Protein AF-A0A9D6Q6B5-F1 (afdb_monomer)

Structure (mmCIF, N/CA/C/O backbone):
data_AF-A0A9D6Q6B5-F1
#
_entry.id   AF-A0A9D6Q6B5-F1
#
loop_
_atom_site.group_PDB
_atom_site.id
_atom_site.type_symbol
_atom_site.label_atom_id
_atom_site.label_alt_id
_atom_site.label_comp_id
_atom_site.label_asym_id
_atom_site.label_entity_id
_atom_site.label_seq_id
_atom_site.pdbx_PDB_ins_code
_atom_site.Cartn_x
_atom_site.Cartn_y
_atom_site.Cartn_z
_atom_site.occupancy
_atom_site.B_iso_or_equiv
_atom_site.auth_seq_id
_atom_site.auth_comp_id
_atom_site.auth_asym_id
_atom_site.auth_atom_id
_atom_site.pdbx_PDB_model_num
ATOM 1 N N . MET A 1 1 ? -31.013 28.389 31.272 1.00 61.75 1 MET A N 1
ATOM 2 C CA . MET A 1 1 ? -29.989 27.316 31.364 1.00 61.75 1 MET A CA 1
ATOM 3 C C . MET A 1 1 ? -30.201 26.193 30.346 1.00 61.75 1 MET A C 1
ATOM 5 O O . MET A 1 1 ? -29.233 25.819 29.701 1.00 61.75 1 MET A O 1
ATOM 9 N N . PHE A 1 2 ? -31.438 25.737 30.108 1.00 67.75 2 PHE A N 1
ATOM 10 C CA . PHE A 1 2 ? -31.780 24.667 29.147 1.00 67.75 2 PHE A CA 1
ATOM 11 C C . PHE A 1 2 ? -31.156 24.810 27.743 1.00 67.75 2 PHE A C 1
ATOM 13 O O . PHE A 1 2 ? -30.572 23.872 27.213 1.00 67.75 2 PHE A O 1
ATOM 20 N N . ARG A 1 3 ? -31.189 26.018 27.168 1.00 69.00 3 ARG A N 1
ATOM 21 C CA . ARG A 1 3 ? -30.673 26.293 25.814 1.00 69.00 3 ARG A CA 1
ATOM 22 C C . ARG A 1 3 ? -29.155 26.096 25.671 1.00 69.00 3 ARG A C 1
ATOM 24 O O . ARG A 1 3 ? -28.698 25.743 24.593 1.00 69.00 3 ARG A O 1
ATOM 31 N N . ARG A 1 4 ? -28.378 26.290 26.748 1.00 69.50 4 ARG A N 1
ATOM 32 C CA . ARG A 1 4 ? -26.919 26.051 26.757 1.00 69.50 4 ARG A CA 1
ATOM 33 C C . ARG A 1 4 ? -26.593 24.559 26.868 1.00 69.50 4 ARG A C 1
ATOM 35 O O . ARG A 1 4 ? -25.646 24.105 26.241 1.00 69.50 4 ARG A O 1
ATOM 42 N N . VAL A 1 5 ? -27.409 23.807 27.607 1.00 74.62 5 VAL A N 1
ATOM 43 C CA . VAL A 1 5 ? -27.274 22.348 27.758 1.00 74.62 5 VAL A CA 1
ATOM 44 C C . VAL A 1 5 ? -27.567 21.633 26.438 1.00 74.62 5 VAL A C 1
ATOM 46 O O . VAL A 1 5 ? -26.794 20.774 26.034 1.00 74.62 5 VAL A O 1
ATOM 49 N N . VAL A 1 6 ? -28.615 22.048 25.717 1.00 77.38 6 VAL A N 1
ATOM 50 C CA . VAL A 1 6 ? -28.940 21.499 24.387 1.00 77.38 6 VAL A CA 1
ATOM 51 C C . VAL A 1 6 ? -27.817 21.766 23.381 1.00 77.38 6 VAL A C 1
ATOM 53 O O . VAL A 1 6 ? -27.418 20.853 22.671 1.00 77.38 6 VAL A O 1
ATOM 56 N N . LEU A 1 7 ? -27.254 22.981 23.371 1.00 76.38 7 LEU A N 1
ATOM 57 C CA . LEU A 1 7 ? -26.146 23.350 22.480 1.00 76.38 7 LEU A CA 1
ATOM 58 C C . LEU A 1 7 ? -24.874 22.531 22.756 1.00 76.38 7 LEU A C 1
ATOM 60 O O . LEU A 1 7 ? -24.232 22.052 21.822 1.00 76.38 7 LEU A O 1
ATOM 64 N N . LEU A 1 8 ? -24.540 22.325 24.033 1.00 73.62 8 LEU A N 1
ATOM 65 C CA . LEU A 1 8 ? -23.407 21.492 24.444 1.00 73.62 8 LEU A CA 1
ATOM 66 C C . LEU A 1 8 ? -23.627 20.015 24.092 1.00 73.62 8 LEU A C 1
ATOM 68 O O . LEU A 1 8 ? -22.700 19.366 23.612 1.00 73.62 8 LEU A O 1
ATOM 72 N N . LEU A 1 9 ? -24.848 19.495 24.253 1.00 71.44 9 LEU A N 1
ATOM 73 C CA . LEU A 1 9 ? -25.203 18.130 23.853 1.00 71.44 9 LEU A CA 1
ATOM 74 C C . LEU A 1 9 ? -25.113 17.936 22.337 1.00 71.44 9 LEU A C 1
ATOM 76 O O . LEU A 1 9 ? -24.562 16.933 21.895 1.00 71.44 9 LEU A O 1
ATOM 80 N N . THR A 1 10 ? -25.567 18.903 21.534 1.00 68.25 10 THR A N 1
ATOM 81 C CA . THR A 1 10 ? -25.447 18.825 20.070 1.00 68.25 10 THR A CA 1
ATOM 82 C C . THR A 1 10 ? -23.997 18.915 19.601 1.00 68.25 10 THR A C 1
ATOM 84 O O . THR A 1 10 ? -23.599 18.148 18.733 1.00 68.25 10 THR A O 1
ATOM 87 N N . LEU A 1 11 ? -23.171 19.778 20.203 1.00 66.81 11 LEU A N 1
ATOM 88 C CA . LEU A 1 11 ? -21.735 19.857 19.895 1.00 66.81 11 LEU A CA 1
ATOM 89 C C . LEU A 1 11 ? -20.991 18.577 20.302 1.00 66.81 11 LEU A C 1
ATOM 91 O O . LEU A 1 11 ? -20.125 18.110 19.565 1.00 66.81 11 LEU A O 1
ATOM 95 N N . SER A 1 12 ? -21.370 17.966 21.425 1.00 62.50 12 SER A N 1
ATOM 96 C CA . SER A 1 12 ? -20.789 16.701 21.891 1.00 62.50 12 SER A CA 1
ATOM 97 C C . SER A 1 12 ? -21.209 15.525 21.001 1.00 62.50 12 SER A C 1
ATOM 99 O O . SER A 1 12 ? -20.371 14.704 20.636 1.00 62.50 12 SER A O 1
ATOM 101 N N . ALA A 1 13 ? -22.475 15.482 20.572 1.00 60.38 13 ALA A N 1
ATOM 102 C CA . ALA A 1 13 ? -22.982 14.478 19.638 1.00 60.38 13 ALA A CA 1
ATOM 103 C C . ALA A 1 13 ? -22.341 14.606 18.244 1.00 60.38 13 ALA A C 1
ATOM 105 O O . ALA A 1 13 ? -21.954 13.604 17.650 1.00 60.38 13 ALA A O 1
ATOM 106 N N . LEU A 1 14 ? -22.144 15.832 17.749 1.00 58.41 14 LEU A N 1
ATOM 107 C CA . LEU A 1 14 ? -21.442 16.081 16.485 1.00 58.41 14 LEU A CA 1
ATOM 108 C C . LEU A 1 14 ? -19.953 15.716 16.570 1.00 58.41 14 LEU A C 1
ATOM 110 O O . LEU A 1 14 ? -19.402 15.193 15.607 1.00 58.41 14 LEU A O 1
ATOM 114 N N . SER A 1 15 ? -19.318 15.918 17.728 1.00 55.78 15 SER A N 1
ATOM 115 C CA . SER A 1 15 ? -17.930 15.496 17.969 1.00 55.78 15 SER A CA 1
ATOM 116 C C . SER A 1 15 ? -17.792 13.968 18.023 1.00 55.78 15 SER A C 1
ATOM 118 O O . SER A 1 15 ? -16.799 13.421 17.548 1.00 55.78 15 SER A O 1
ATOM 120 N N . ALA A 1 16 ? -18.807 13.265 18.538 1.00 52.84 16 ALA A N 1
ATOM 121 C CA . ALA A 1 16 ? -18.865 11.804 18.532 1.00 52.84 16 ALA A CA 1
ATOM 122 C C . ALA A 1 16 ? -19.096 11.222 17.121 1.00 52.84 16 ALA A C 1
ATOM 124 O O . ALA A 1 16 ? -18.554 10.166 16.807 1.00 52.84 16 ALA A O 1
ATOM 125 N N . CYS A 1 17 ? -19.811 11.928 16.234 1.00 55.09 17 CYS A N 1
ATOM 126 C CA . CYS A 1 17 ? -20.017 11.506 14.839 1.00 55.09 17 CYS A CA 1
ATOM 127 C C . CYS A 1 17 ? -18.748 11.557 13.969 1.00 55.09 17 CYS A C 1
ATOM 129 O O . CYS A 1 17 ? -18.702 10.917 12.920 1.00 55.09 17 CYS A O 1
ATOM 131 N N . VAL A 1 18 ? -17.714 12.297 14.386 1.00 53.09 18 VAL A N 1
ATOM 132 C CA . VAL A 1 18 ? -16.414 12.359 13.687 1.00 53.09 18 VAL A CA 1
ATOM 133 C C . VAL A 1 18 ? -15.392 11.398 14.313 1.00 53.09 18 VAL A C 1
ATOM 135 O O . VAL A 1 18 ? -14.269 11.269 13.824 1.00 53.09 18 VAL A O 1
ATOM 138 N N . TRP A 1 19 ? -15.776 10.655 15.358 1.00 54.44 19 TRP A N 1
ATOM 139 C CA . TRP A 1 19 ? -14.911 9.673 16.005 1.00 54.44 19 TRP A CA 1
ATOM 140 C C . TRP A 1 19 ? -14.824 8.392 15.169 1.00 54.44 19 TRP A C 1
ATOM 142 O O . TRP A 1 19 ? -15.386 7.351 15.501 1.00 54.44 19 TRP A O 1
ATOM 152 N N . ARG A 1 20 ? -14.115 8.461 14.039 1.00 69.00 20 ARG A N 1
ATOM 153 C CA . ARG A 1 20 ? -13.755 7.264 13.278 1.00 69.00 20 ARG A CA 1
ATOM 154 C C . ARG A 1 20 ? -12.881 6.376 14.160 1.00 69.00 20 ARG A C 1
ATOM 156 O O . ARG A 1 20 ? -11.835 6.805 14.647 1.00 69.00 20 ARG A O 1
ATOM 163 N N . SER A 1 21 ? -13.341 5.150 14.387 1.00 87.25 21 SER A N 1
ATOM 164 C CA . SER A 1 21 ? -12.587 4.160 15.146 1.00 87.25 21 SER A CA 1
ATOM 165 C C . SER A 1 21 ? -11.296 3.791 14.407 1.00 87.25 21 SER A C 1
ATOM 167 O O . SER A 1 21 ? -11.183 3.992 13.194 1.00 87.25 21 SER A O 1
ATOM 169 N N . TYR A 1 22 ? -10.318 3.254 15.140 1.00 91.75 22 TYR A N 1
ATOM 170 C CA . TYR A 1 22 ? -9.071 2.741 14.566 1.00 91.75 22 TYR A CA 1
ATOM 171 C C . TYR A 1 22 ? -9.361 1.804 13.382 1.00 91.75 22 TYR A C 1
ATOM 173 O O . TYR A 1 22 ? -8.797 1.974 12.304 1.00 91.75 22 TYR A O 1
ATOM 181 N N . GLU A 1 23 ? -10.326 0.902 13.553 1.00 93.56 23 GLU A N 1
ATOM 182 C CA . GLU A 1 23 ? -10.741 -0.088 12.564 1.00 93.56 23 GLU A CA 1
ATOM 183 C C . GLU A 1 23 ? -11.285 0.573 11.291 1.00 93.56 23 GLU A C 1
ATOM 185 O O . GLU A 1 23 ? -10.876 0.225 10.183 1.00 93.56 23 GLU A O 1
ATOM 190 N N . SER A 1 24 ? -12.147 1.589 11.432 1.00 92.38 24 SER A N 1
ATOM 191 C CA . SER A 1 24 ? -12.689 2.316 10.279 1.00 92.38 24 SER A CA 1
ATOM 192 C C . SER A 1 24 ? -11.604 3.041 9.482 1.00 92.38 24 SER A C 1
ATOM 194 O O . SER A 1 24 ? -11.726 3.150 8.262 1.00 92.38 24 SER A O 1
ATOM 196 N N . ILE A 1 25 ? -10.563 3.555 10.142 1.00 94.12 25 ILE A N 1
ATOM 197 C CA . ILE A 1 25 ? -9.474 4.268 9.464 1.00 94.12 25 ILE A CA 1
ATOM 198 C C . ILE A 1 25 ? -8.557 3.280 8.735 1.00 94.12 25 ILE A C 1
ATOM 200 O O . ILE A 1 25 ? -8.207 3.533 7.581 1.00 94.12 25 ILE A O 1
ATOM 204 N N . VAL A 1 26 ? -8.216 2.144 9.360 1.00 96.62 26 VAL A N 1
ATOM 205 C CA . VAL A 1 26 ? -7.441 1.076 8.699 1.00 96.62 26 VAL A CA 1
ATOM 206 C C . VAL A 1 26 ? -8.166 0.585 7.447 1.00 96.62 26 VAL A C 1
ATOM 208 O O . VAL A 1 26 ? -7.545 0.483 6.391 1.00 96.62 26 VAL A O 1
ATOM 211 N N . GLU A 1 27 ? -9.481 0.363 7.518 1.00 96.75 27 GLU A N 1
ATOM 212 C CA . GLU A 1 27 ? -10.268 -0.103 6.369 1.00 96.75 27 GLU A CA 1
ATOM 213 C C . GLU A 1 27 ? -10.211 0.865 5.178 1.00 96.75 27 GLU A C 1
ATOM 215 O O . GLU A 1 27 ? -10.088 0.445 4.022 1.00 96.75 27 GLU A O 1
ATOM 220 N N . VAL A 1 28 ? -10.251 2.174 5.448 1.00 96.44 28 VAL A N 1
ATOM 221 C CA . VAL A 1 28 ? -10.098 3.201 4.408 1.00 96.44 28 VAL A CA 1
ATOM 222 C C . VAL A 1 28 ? -8.707 3.128 3.784 1.00 96.44 28 VAL A C 1
ATOM 224 O O . VAL A 1 28 ? -8.597 3.150 2.559 1.00 96.44 28 VAL A O 1
ATOM 227 N N . HIS A 1 29 ? -7.651 3.000 4.591 1.00 98.00 29 HIS A N 1
ATOM 228 C CA . HIS A 1 29 ? -6.296 2.866 4.060 1.00 98.00 29 HIS A CA 1
ATOM 229 C C . HIS A 1 29 ? -6.133 1.620 3.188 1.00 98.00 29 HIS A C 1
ATOM 231 O O . HIS A 1 29 ? -5.607 1.737 2.083 1.00 98.00 29 HIS A O 1
ATOM 237 N N . LEU A 1 30 ? -6.616 0.459 3.642 1.00 98.44 30 LEU A N 1
ATOM 238 C CA . LEU A 1 30 ? -6.578 -0.779 2.859 1.00 98.44 30 LEU A CA 1
ATOM 239 C C . LEU A 1 30 ? -7.308 -0.622 1.527 1.00 98.44 30 LEU A C 1
ATOM 241 O O . LEU A 1 30 ? -6.785 -1.012 0.488 1.00 98.44 30 LEU A O 1
ATOM 245 N N . THR A 1 31 ? -8.496 -0.018 1.549 1.00 98.25 31 THR A N 1
ATOM 246 C CA . THR A 1 31 ? -9.294 0.204 0.339 1.00 98.25 31 THR A CA 1
ATOM 247 C C . THR A 1 31 ? -8.552 1.078 -0.666 1.00 98.25 31 THR A C 1
ATOM 249 O O . THR A 1 31 ? -8.421 0.692 -1.825 1.00 98.25 31 THR A O 1
ATOM 252 N N . VAL A 1 32 ? -8.024 2.222 -0.225 1.00 98.19 32 VAL A N 1
ATOM 253 C CA . VAL A 1 32 ? -7.301 3.145 -1.112 1.00 98.19 32 VAL A CA 1
ATOM 254 C C . VAL A 1 32 ? -6.032 2.494 -1.660 1.00 98.19 32 VAL A C 1
ATOM 256 O O . VAL A 1 32 ? -5.766 2.589 -2.854 1.00 98.19 32 VAL A O 1
ATOM 259 N N . LEU A 1 33 ? -5.254 1.807 -0.821 1.00 98.56 33 LEU A N 1
ATOM 260 C CA . LEU A 1 33 ? -4.009 1.170 -1.256 1.00 98.56 33 LEU A CA 1
ATOM 261 C C . LEU A 1 33 ? -4.267 0.040 -2.259 1.00 98.56 33 LEU A C 1
ATOM 263 O O . LEU A 1 33 ? -3.573 -0.028 -3.266 1.00 98.56 33 LEU A O 1
ATOM 267 N N . LEU A 1 34 ? -5.298 -0.785 -2.049 1.00 98.56 34 LEU A N 1
ATOM 268 C CA . LEU A 1 34 ? -5.687 -1.814 -3.020 1.00 98.56 34 LEU A CA 1
ATOM 269 C C . LEU A 1 34 ? -6.149 -1.210 -4.351 1.00 98.56 34 LEU A C 1
ATOM 271 O O . LEU A 1 34 ? -5.746 -1.694 -5.403 1.00 98.56 34 LEU A O 1
ATOM 275 N N . GLN A 1 35 ? -6.923 -0.120 -4.323 1.00 98.12 35 GLN A N 1
ATOM 276 C CA . GLN A 1 35 ? -7.317 0.592 -5.545 1.00 98.12 35 GLN A CA 1
ATOM 277 C C . GLN A 1 35 ? -6.103 1.129 -6.311 1.00 98.12 35 GLN A C 1
ATOM 279 O O . GLN A 1 35 ? -6.080 1.083 -7.539 1.00 98.12 35 GLN A O 1
ATOM 284 N N . MET A 1 36 ? -5.079 1.615 -5.604 1.00 97.81 36 MET A N 1
ATOM 285 C CA . MET A 1 36 ? -3.832 2.051 -6.234 1.00 97.81 36 MET A CA 1
ATOM 286 C C . MET A 1 36 ? -3.038 0.880 -6.813 1.00 97.81 36 MET A C 1
ATOM 288 O O . MET A 1 36 ? -2.505 1.001 -7.913 1.00 97.81 36 MET A O 1
ATOM 292 N N . THR A 1 37 ? -2.993 -0.261 -6.120 1.00 97.44 37 THR A N 1
ATOM 293 C CA . THR A 1 37 ? -2.390 -1.492 -6.647 1.00 97.44 37 THR A CA 1
ATOM 294 C C . THR A 1 37 ? -3.093 -1.955 -7.922 1.00 97.44 37 THR A C 1
ATOM 296 O O . THR A 1 37 ? -2.423 -2.250 -8.910 1.00 97.44 37 THR A O 1
ATOM 299 N N . ASP A 1 38 ? -4.428 -1.977 -7.930 1.00 96.75 38 ASP A N 1
ATOM 300 C CA . ASP A 1 38 ? -5.227 -2.341 -9.103 1.00 96.75 38 ASP A CA 1
ATOM 301 C C . ASP A 1 38 ? -4.976 -1.376 -10.268 1.00 96.75 38 ASP A C 1
ATOM 303 O O . ASP A 1 38 ? -4.720 -1.815 -11.389 1.00 96.75 38 ASP A O 1
ATOM 307 N N . LYS A 1 39 ? -4.983 -0.063 -9.995 1.00 94.62 39 LYS A N 1
ATOM 308 C CA . LYS A 1 39 ? -4.678 0.973 -10.990 1.00 94.62 39 LYS A CA 1
ATOM 309 C C . LYS A 1 39 ? -3.292 0.769 -11.599 1.00 94.62 39 LYS A C 1
ATOM 311 O O . LYS A 1 39 ? -3.139 0.843 -12.816 1.00 94.62 39 LYS A O 1
ATOM 316 N N . LEU A 1 40 ? -2.290 0.500 -10.763 1.00 92.94 40 LEU A N 1
ATOM 317 C CA . LEU A 1 40 ? -0.915 0.316 -11.211 1.00 92.94 40 LEU A CA 1
ATOM 318 C C . LEU A 1 40 ? -0.757 -0.935 -12.083 1.00 92.94 40 LEU A C 1
ATOM 320 O O . LEU A 1 40 ? -0.108 -0.872 -13.125 1.00 92.94 40 LEU A O 1
ATOM 324 N N . CYS A 1 41 ? -1.405 -2.039 -11.701 1.00 92.38 41 CYS A N 1
ATOM 325 C CA . CYS A 1 41 ? -1.436 -3.254 -12.515 1.00 92.38 41 CYS A CA 1
ATOM 326 C C . CYS A 1 41 ? -2.133 -3.017 -13.863 1.00 92.38 41 CYS A C 1
ATOM 328 O O . CYS A 1 41 ? -1.644 -3.498 -14.881 1.00 92.38 41 CYS A O 1
ATOM 330 N N . GLY A 1 42 ? -3.227 -2.245 -13.887 1.00 91.19 42 GLY A N 1
ATOM 331 C CA . GLY A 1 42 ? -3.940 -1.898 -15.122 1.00 91.19 42 GLY A CA 1
ATOM 332 C C . GLY A 1 42 ? -3.069 -1.122 -16.116 1.00 91.19 42 GLY A C 1
ATOM 333 O O . GLY A 1 42 ? -3.022 -1.468 -17.293 1.00 91.19 42 GLY A O 1
ATOM 334 N N . ILE A 1 43 ? -2.278 -0.153 -15.636 1.00 88.81 43 ILE A N 1
ATOM 335 C CA . ILE A 1 43 ? -1.275 0.543 -16.469 1.00 88.81 43 ILE A CA 1
ATOM 336 C C . ILE A 1 43 ? -0.281 -0.465 -17.064 1.00 88.81 43 ILE A C 1
ATOM 338 O O . ILE A 1 43 ? 0.046 -0.411 -18.252 1.00 88.81 43 ILE A O 1
ATOM 342 N N . GLY A 1 44 ? 0.169 -1.408 -16.230 1.00 82.75 44 GLY A N 1
ATOM 343 C CA . GLY A 1 44 ? 1.025 -2.513 -16.633 1.00 82.75 44 GLY A CA 1
ATOM 344 C C . GLY A 1 44 ? 0.421 -3.352 -17.752 1.00 82.75 44 GLY A C 1
ATOM 345 O O . GLY A 1 44 ? 1.136 -3.641 -18.709 1.00 82.75 44 GLY A O 1
ATOM 346 N N . GLU A 1 45 ? -0.859 -3.723 -17.665 1.00 83.62 45 GLU A N 1
ATOM 347 C CA . GLU A 1 45 ? -1.597 -4.527 -18.654 1.00 83.62 45 GLU A CA 1
ATOM 348 C C . GLU A 1 45 ? -1.698 -3.832 -20.018 1.00 83.62 45 GLU A C 1
ATOM 350 O O . GLU A 1 45 ? -1.372 -4.458 -21.034 1.00 83.62 45 GLU A O 1
ATOM 355 N N . ASP A 1 46 ? -1.981 -2.527 -20.027 1.00 83.88 46 ASP A N 1
ATOM 356 C CA . ASP A 1 46 ? -2.081 -1.693 -21.234 1.00 83.88 46 ASP A CA 1
ATOM 357 C C . ASP A 1 46 ? -0.724 -1.418 -21.914 1.00 83.88 46 ASP A C 1
ATOM 359 O O . ASP A 1 46 ? -0.645 -0.630 -22.855 1.00 83.88 46 ASP A O 1
ATOM 363 N N . ALA A 1 47 ? 0.360 -2.044 -21.437 1.00 77.56 47 ALA A N 1
ATOM 364 C CA . ALA A 1 47 ? 1.740 -1.855 -21.902 1.00 77.56 47 ALA A CA 1
ATOM 365 C C . ALA A 1 47 ? 2.238 -0.400 -21.806 1.00 77.56 47 ALA A C 1
ATOM 367 O O . ALA A 1 47 ? 3.240 -0.037 -22.422 1.00 77.56 47 ALA A O 1
ATOM 368 N N . HIS A 1 48 ? 1.571 0.416 -20.990 1.00 84.06 48 HIS A N 1
ATOM 369 C CA . HIS A 1 48 ? 1.999 1.769 -20.687 1.00 84.06 48 HIS A CA 1
ATOM 370 C C . HIS A 1 48 ? 3.000 1.743 -19.535 1.00 84.06 48 HIS A C 1
ATOM 372 O O . HIS A 1 48 ? 2.920 0.913 -18.633 1.00 84.06 48 HIS A O 1
ATOM 378 N N . VAL A 1 49 ? 3.958 2.663 -19.572 1.00 86.62 49 VAL A N 1
ATOM 379 C CA . VAL A 1 49 ? 4.915 2.879 -18.486 1.00 86.62 49 VAL A CA 1
ATOM 380 C C . VAL A 1 49 ? 4.425 4.080 -17.668 1.00 86.62 49 VAL A C 1
ATOM 382 O O . VAL A 1 49 ? 4.167 5.126 -18.268 1.00 86.62 49 VAL A O 1
ATOM 385 N N . PRO A 1 50 ? 4.294 3.979 -16.330 1.00 85.50 50 PRO A N 1
ATOM 386 C CA . PRO A 1 50 ? 3.908 5.110 -15.492 1.00 85.50 50 PRO A CA 1
ATOM 387 C C . PRO A 1 50 ? 4.877 6.282 -15.662 1.00 85.50 50 PRO A C 1
ATOM 389 O O . PRO A 1 50 ? 6.100 6.096 -15.604 1.00 85.50 50 PRO A O 1
ATOM 392 N N . ALA A 1 51 ? 4.358 7.502 -15.830 1.00 87.12 51 ALA A N 1
ATOM 393 C CA . ALA A 1 51 ? 5.222 8.672 -15.860 1.00 87.12 51 ALA A CA 1
ATOM 394 C C . ALA A 1 51 ? 5.778 8.960 -14.457 1.00 87.12 51 ALA A C 1
ATOM 396 O O . ALA A 1 51 ? 5.157 8.663 -13.436 1.00 87.12 51 ALA A O 1
ATOM 397 N N . ALA A 1 52 ? 6.943 9.610 -14.389 1.00 84.88 52 ALA A N 1
ATOM 398 C CA . ALA A 1 52 ? 7.547 9.996 -13.110 1.00 84.88 52 ALA A CA 1
ATOM 399 C C . ALA A 1 52 ? 6.611 10.876 -12.259 1.00 84.88 52 ALA A C 1
ATOM 401 O O . ALA A 1 52 ? 6.567 10.732 -11.040 1.00 84.88 52 ALA A O 1
ATOM 402 N N . ALA A 1 53 ? 5.851 11.766 -12.907 1.00 84.44 53 ALA A N 1
ATOM 403 C CA . ALA A 1 53 ? 4.876 12.629 -12.242 1.00 84.44 53 ALA A CA 1
ATOM 404 C C . ALA A 1 53 ? 3.721 11.832 -11.608 1.00 84.44 53 ALA A C 1
ATOM 406 O O . ALA A 1 53 ? 3.225 12.213 -10.549 1.00 84.44 53 ALA A O 1
ATOM 407 N N . ASP A 1 54 ? 3.352 10.697 -12.204 1.00 86.94 54 ASP A N 1
ATOM 408 C CA . ASP A 1 54 ? 2.242 9.860 -11.742 1.00 86.94 54 ASP A CA 1
ATOM 409 C C . ASP A 1 54 ? 2.637 9.023 -10.517 1.00 86.94 54 ASP A C 1
ATOM 411 O O . ASP A 1 54 ? 1.793 8.692 -9.687 1.00 86.94 54 ASP A O 1
ATOM 415 N N . MET A 1 55 ? 3.935 8.741 -10.326 1.00 93.75 55 MET A N 1
ATOM 416 C CA . MET A 1 55 ? 4.433 7.974 -9.172 1.00 93.75 55 MET A CA 1
ATOM 417 C C . MET A 1 55 ? 4.089 8.615 -7.820 1.00 93.75 55 MET A C 1
ATOM 419 O O . MET A 1 55 ? 3.939 7.912 -6.812 1.00 93.75 55 MET A O 1
ATOM 423 N N . ALA A 1 56 ? 3.914 9.939 -7.785 1.00 93.88 56 ALA A N 1
ATOM 424 C CA . ALA A 1 56 ? 3.486 10.655 -6.588 1.00 93.88 56 ALA A CA 1
ATOM 425 C C . ALA A 1 56 ? 2.080 10.233 -6.126 1.00 93.88 56 ALA A C 1
ATOM 427 O O . ALA A 1 56 ? 1.847 10.116 -4.920 1.00 93.88 56 ALA A O 1
ATOM 428 N N . GLU A 1 57 ? 1.170 9.945 -7.063 1.00 95.12 57 GLU A N 1
ATOM 429 C CA . GLU A 1 57 ? -0.193 9.494 -6.766 1.00 95.12 57 GLU A CA 1
ATOM 430 C C . GLU A 1 57 ? -0.181 8.158 -6.018 1.00 95.12 57 GLU A C 1
ATOM 432 O O . GLU A 1 57 ? -0.867 8.005 -5.010 1.00 95.12 57 GLU A O 1
ATOM 437 N N . PHE A 1 58 ? 0.658 7.217 -6.454 1.00 96.31 58 PHE A N 1
ATOM 438 C CA . PHE A 1 58 ? 0.767 5.900 -5.824 1.00 96.31 58 PHE A CA 1
ATOM 439 C C . PHE A 1 58 ? 1.492 5.956 -4.475 1.00 96.31 58 PHE A C 1
ATOM 441 O O . PHE A 1 58 ? 1.169 5.196 -3.558 1.00 96.31 58 PHE A O 1
ATOM 448 N N . THR A 1 59 ? 2.458 6.866 -4.336 1.00 97.25 59 THR A N 1
ATOM 449 C CA . THR A 1 59 ? 3.290 6.998 -3.130 1.00 97.25 59 THR A CA 1
ATOM 450 C C . THR A 1 59 ? 2.546 7.687 -1.985 1.00 97.25 59 THR A C 1
ATOM 452 O O . THR A 1 59 ? 2.731 7.334 -0.816 1.00 97.25 59 THR A O 1
ATOM 455 N N . TYR A 1 60 ? 1.689 8.663 -2.291 1.00 96.38 60 TYR A N 1
ATOM 456 C CA . TYR A 1 60 ? 1.024 9.476 -1.273 1.00 96.38 60 TYR A CA 1
ATOM 457 C C . TYR A 1 60 ? 0.169 8.654 -0.280 1.00 96.38 60 TYR A C 1
ATOM 459 O O . TYR A 1 60 ? 0.346 8.826 0.931 1.00 96.38 60 TYR A O 1
ATOM 467 N N . PRO A 1 61 ? -0.691 7.706 -0.705 1.00 97.44 61 PRO A N 1
ATOM 468 C CA . PRO A 1 61 ? -1.452 6.864 0.220 1.00 97.44 61 PRO A CA 1
ATOM 469 C C . PRO A 1 61 ? -0.586 6.042 1.184 1.00 97.44 61 PRO A C 1
ATOM 471 O O . PRO A 1 61 ? -0.948 5.915 2.357 1.00 97.44 61 PRO A O 1
ATOM 474 N N . ALA A 1 62 ? 0.576 5.545 0.742 1.00 98.25 62 ALA A N 1
ATOM 475 C CA . ALA A 1 62 ? 1.509 4.819 1.609 1.00 98.25 62 ALA A CA 1
ATOM 476 C C . ALA A 1 62 ? 2.096 5.733 2.691 1.00 98.25 62 ALA A C 1
ATOM 478 O O . ALA A 1 62 ? 2.069 5.400 3.878 1.00 98.25 62 ALA A O 1
ATOM 479 N N . GLN A 1 63 ? 2.516 6.948 2.315 1.00 98.38 63 GLN A N 1
ATOM 480 C CA . GLN A 1 63 ? 2.982 7.956 3.274 1.00 98.38 63 GLN A CA 1
ATOM 481 C C . GLN A 1 63 ? 1.912 8.274 4.328 1.00 98.38 63 GLN A C 1
ATOM 483 O O . GLN A 1 63 ? 2.220 8.388 5.520 1.00 98.38 63 GLN A O 1
ATOM 488 N N . ARG A 1 64 ? 0.642 8.373 3.908 1.00 98.06 64 ARG A N 1
ATOM 489 C CA . ARG A 1 64 ? -0.496 8.565 4.819 1.00 98.06 64 ARG A CA 1
ATOM 490 C C . ARG A 1 64 ? -0.711 7.359 5.735 1.00 98.06 64 ARG A C 1
ATOM 492 O O . ARG A 1 64 ? -0.929 7.568 6.926 1.00 98.06 64 ARG A O 1
ATOM 499 N N . GLY A 1 65 ? -0.579 6.133 5.231 1.00 98.12 65 GLY A N 1
ATOM 500 C CA . GLY A 1 65 ? -0.621 4.909 6.042 1.00 98.12 65 GLY A CA 1
ATOM 501 C C . GLY A 1 65 ? 0.486 4.859 7.104 1.00 98.12 65 GLY A C 1
ATOM 502 O O . GLY A 1 65 ? 0.233 4.545 8.267 1.00 98.12 65 GLY A O 1
ATOM 503 N N . ARG A 1 66 ? 1.709 5.281 6.763 1.00 98.31 66 ARG A N 1
ATOM 504 C CA . ARG A 1 66 ? 2.815 5.388 7.733 1.00 98.31 66 ARG A CA 1
ATOM 505 C C . ARG A 1 66 ? 2.573 6.456 8.788 1.00 98.31 66 ARG A C 1
ATOM 507 O O . ARG A 1 66 ? 2.892 6.257 9.960 1.00 98.31 66 ARG A O 1
ATOM 514 N N . GLN A 1 67 ? 2.025 7.601 8.386 1.00 97.88 67 GLN A N 1
ATOM 515 C CA . GLN A 1 67 ? 1.627 8.63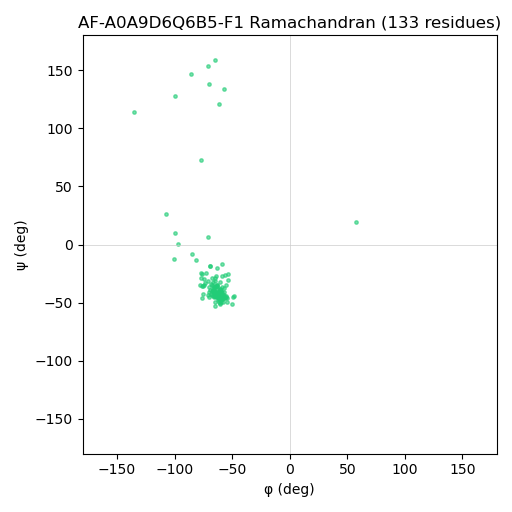6 9.335 1.00 97.88 67 GLN A CA 1
ATOM 516 C C . GLN A 1 67 ? 0.550 8.121 10.292 1.00 97.88 67 GLN A C 1
ATOM 518 O O . GLN A 1 67 ? 0.639 8.392 11.489 1.00 97.88 67 GLN A O 1
ATOM 523 N N . PHE A 1 68 ? -0.411 7.349 9.787 1.00 96.75 68 PHE A N 1
ATOM 524 C CA . PHE A 1 68 ? -1.424 6.702 10.607 1.00 96.75 68 PHE A CA 1
ATOM 525 C C . PHE A 1 68 ? -0.801 5.780 11.665 1.00 96.75 68 PHE A C 1
ATOM 527 O O . PHE A 1 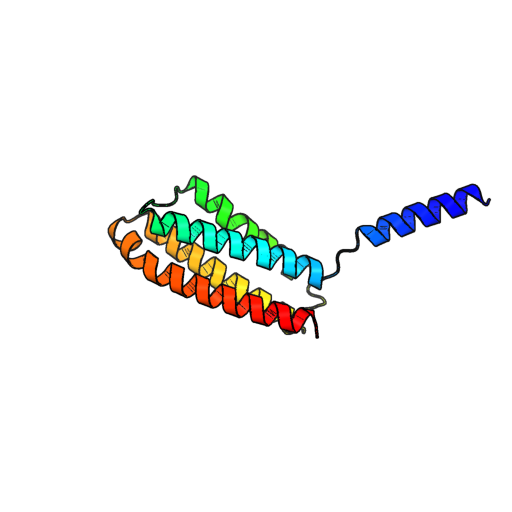68 ? -1.097 5.951 12.845 1.00 96.75 68 PHE A O 1
ATOM 534 N N . LEU A 1 69 ? 0.126 4.885 11.297 1.00 97.81 69 LEU A N 1
ATOM 535 C CA . LEU A 1 69 ? 0.801 4.018 12.275 1.00 97.81 69 LEU A CA 1
ATOM 536 C C . LEU A 1 69 ? 1.477 4.839 13.387 1.00 97.81 69 LEU A C 1
ATOM 538 O O . LEU A 1 69 ? 1.264 4.584 14.569 1.00 97.81 69 LEU A O 1
ATOM 542 N N . ARG A 1 70 ? 2.193 5.915 13.031 1.00 97.44 70 ARG A N 1
ATOM 543 C CA . ARG A 1 70 ? 2.804 6.822 14.023 1.00 97.44 70 ARG A CA 1
ATOM 544 C C . ARG A 1 70 ? 1.781 7.489 14.949 1.00 97.44 70 ARG A C 1
ATOM 546 O O . ARG A 1 70 ? 2.056 7.659 16.130 1.00 97.44 70 ARG A O 1
ATOM 553 N N . GLN A 1 71 ? 0.615 7.872 14.436 1.00 95.69 71 GLN A N 1
ATOM 554 C CA . GLN A 1 71 ? -0.442 8.510 15.231 1.00 95.69 71 GLN A CA 1
ATOM 555 C C . GLN A 1 71 ? -1.177 7.523 16.149 1.00 95.69 71 GLN A C 1
ATOM 557 O O . GLN A 1 71 ? -1.645 7.904 17.220 1.00 95.69 71 GLN A O 1
ATOM 562 N N . PHE A 1 72 ? -1.267 6.256 15.745 1.00 95.38 72 PHE A N 1
ATOM 563 C CA . PHE A 1 72 ? -2.040 5.216 16.423 1.00 95.38 72 PHE A CA 1
ATOM 564 C C . PHE A 1 72 ? -1.154 4.192 17.151 1.00 95.38 72 PHE A C 1
ATOM 566 O O . PHE A 1 72 ? -1.597 3.077 17.414 1.00 95.38 72 PHE A O 1
ATOM 573 N N . GLN A 1 73 ? 0.061 4.580 17.560 1.00 96.25 73 GLN A N 1
ATOM 574 C CA . GLN A 1 73 ? 1.026 3.713 18.260 1.00 96.25 73 GLN A CA 1
ATOM 575 C C . GLN A 1 73 ? 0.473 3.021 19.511 1.00 96.25 73 GLN A C 1
ATOM 577 O O . GLN A 1 73 ? 0.930 1.940 19.865 1.00 96.25 73 GLN A O 1
ATOM 582 N N . ARG A 1 74 ? -0.557 3.582 20.158 1.00 95.94 74 ARG A N 1
ATOM 583 C CA . ARG A 1 74 ? -1.249 2.921 21.280 1.00 95.94 74 ARG A CA 1
ATOM 584 C C . ARG A 1 74 ? -1.861 1.554 20.921 1.00 95.94 74 ARG A C 1
ATOM 586 O O . ARG A 1 74 ? -2.214 0.805 21.820 1.00 95.94 74 ARG A O 1
ATOM 593 N N . TYR A 1 75 ? -2.017 1.246 19.631 1.00 95.75 75 TYR A N 1
ATOM 594 C CA . TYR A 1 75 ? -2.511 -0.035 19.119 1.00 95.75 75 TYR A CA 1
ATOM 595 C C . TYR A 1 75 ? -1.388 -0.970 18.646 1.00 95.75 75 TYR A C 1
ATOM 597 O O . TYR A 1 75 ? -1.693 -1.994 18.042 1.00 95.75 75 TYR A O 1
ATOM 605 N N . ALA A 1 76 ? -0.115 -0.652 18.918 1.00 96.38 76 ALA A N 1
ATOM 606 C CA . ALA A 1 76 ? 1.038 -1.379 18.383 1.00 96.38 76 ALA A CA 1
ATOM 607 C C . ALA A 1 76 ? 1.049 -2.882 18.693 1.00 96.38 76 ALA A C 1
ATOM 609 O O . ALA A 1 76 ? 1.618 -3.648 17.923 1.00 96.38 76 ALA A O 1
ATOM 610 N N . GLU A 1 77 ? 0.401 -3.313 19.779 1.00 96.38 77 GLU A N 1
ATOM 611 C CA . GLU A 1 77 ? 0.326 -4.731 20.139 1.00 96.38 77 GLU A CA 1
ATOM 612 C C . GLU A 1 77 ? -0.748 -5.530 19.393 1.00 96.38 77 GLU A C 1
ATOM 614 O O . GLU A 1 77 ? -0.697 -6.760 19.409 1.00 96.38 77 GLU A O 1
ATOM 619 N N . ARG A 1 78 ? -1.691 -4.873 18.705 1.00 95.75 78 ARG A N 1
ATOM 620 C CA . ARG A 1 78 ? -2.712 -5.569 17.909 1.00 95.75 78 ARG A CA 1
ATOM 621 C C . ARG A 1 78 ? -2.083 -6.215 16.674 1.00 95.75 78 ARG A C 1
ATOM 623 O O . ARG A 1 78 ? -1.293 -5.566 15.988 1.00 95.75 78 ARG A O 1
ATOM 630 N N . SER A 1 79 ? -2.498 -7.441 16.343 1.00 96.69 79 SER A N 1
ATOM 631 C CA . SER A 1 79 ? -2.102 -8.118 15.096 1.00 96.69 79 SER A CA 1
ATOM 632 C C . SER A 1 79 ? -2.424 -7.250 13.883 1.00 96.69 79 SER A C 1
ATOM 634 O O . SER A 1 79 ? -1.525 -6.897 13.134 1.00 96.69 79 SER A O 1
ATOM 636 N N . SER A 1 80 ? -3.653 -6.728 13.802 1.00 96.38 80 SER A N 1
ATOM 637 C CA . SER A 1 80 ? -4.095 -5.833 12.726 1.00 96.38 80 SER A CA 1
ATOM 638 C C . SER A 1 80 ? -3.193 -4.607 12.517 1.00 96.38 80 SER A C 1
ATOM 640 O O . SER A 1 80 ? -3.101 -4.092 11.407 1.00 96.38 80 SER A O 1
ATOM 642 N N . TYR A 1 81 ? -2.543 -4.103 13.574 1.00 97.69 81 TYR A N 1
ATOM 643 C CA . TYR A 1 81 ? -1.606 -2.983 13.472 1.00 97.69 81 TYR A CA 1
ATOM 644 C C . TYR A 1 81 ? -0.271 -3.435 12.879 1.00 97.69 81 TYR A C 1
ATOM 646 O O . TYR A 1 81 ? 0.256 -2.766 11.989 1.00 97.69 81 TYR A O 1
ATOM 654 N N . LYS A 1 82 ? 0.266 -4.557 13.371 1.00 98.31 82 LYS A N 1
ATOM 655 C CA . LYS A 1 82 ? 1.525 -5.150 12.898 1.00 98.31 82 LYS A CA 1
ATOM 656 C C . LYS A 1 82 ? 1.392 -5.557 11.427 1.00 98.31 82 LYS A C 1
ATOM 658 O O . LYS A 1 82 ? 2.185 -5.110 10.603 1.00 98.31 82 LYS A O 1
ATOM 663 N N . ASP A 1 83 ? 0.309 -6.249 11.095 1.00 98.38 83 ASP A N 1
ATOM 664 C CA . ASP A 1 83 ? -0.015 -6.711 9.745 1.00 98.38 83 ASP A CA 1
ATOM 665 C C . ASP A 1 83 ? -0.260 -5.542 8.781 1.00 98.38 83 ASP A C 1
ATOM 667 O O . ASP A 1 83 ? 0.148 -5.589 7.623 1.00 98.38 83 ASP A O 1
ATOM 671 N N . PHE A 1 84 ? -0.881 -4.445 9.237 1.00 98.56 84 PHE A N 1
ATOM 672 C CA . PHE A 1 84 ? -0.995 -3.237 8.412 1.00 98.56 84 PHE A CA 1
ATOM 673 C C . PHE A 1 84 ? 0.372 -2.579 8.152 1.00 98.56 84 PHE A C 1
ATOM 675 O O . PHE A 1 84 ? 0.593 -2.011 7.082 1.00 98.56 84 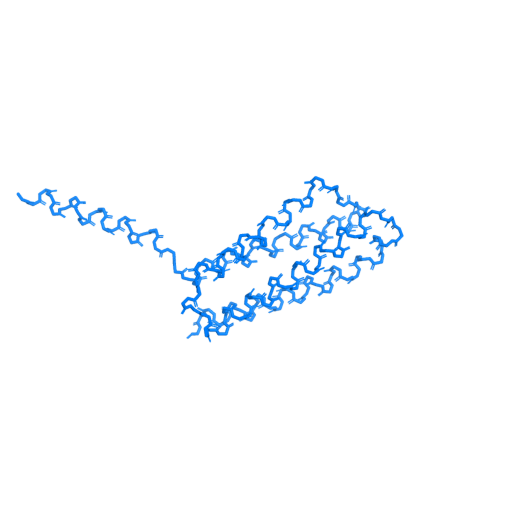PHE A O 1
ATOM 682 N N . GLY A 1 85 ? 1.311 -2.679 9.097 1.00 98.56 85 GLY A N 1
ATOM 683 C CA . GLY A 1 85 ? 2.711 -2.305 8.887 1.00 98.56 85 GLY A CA 1
ATOM 684 C C . GLY A 1 85 ? 3.381 -3.129 7.791 1.00 98.56 85 GLY A C 1
ATOM 685 O O . GLY A 1 85 ? 3.937 -2.548 6.861 1.00 98.56 85 GLY A O 1
ATOM 686 N N . GLU A 1 86 ? 3.249 -4.452 7.860 1.00 98.62 86 GLU A N 1
ATOM 687 C CA . GLU A 1 86 ? 3.772 -5.384 6.854 1.00 98.62 86 GLU A CA 1
ATOM 688 C C . GLU A 1 86 ? 3.136 -5.154 5.473 1.00 98.62 86 GLU A C 1
ATOM 690 O O . GLU A 1 86 ? 3.827 -5.102 4.454 1.00 98.62 86 GLU A O 1
ATOM 695 N N . PHE A 1 87 ? 1.822 -4.915 5.424 1.00 98.75 87 PHE A N 1
ATOM 696 C CA . PHE A 1 87 ? 1.122 -4.538 4.195 1.00 98.75 87 PHE A CA 1
ATOM 697 C C . PHE A 1 87 ? 1.762 -3.304 3.537 1.00 98.75 87 PHE A C 1
ATOM 699 O O . PHE A 1 87 ? 1.996 -3.293 2.326 1.00 98.75 87 PHE A O 1
ATOM 706 N N . LEU A 1 88 ? 2.065 -2.262 4.324 1.00 98.75 88 LEU A N 1
ATOM 707 C CA . LEU A 1 88 ? 2.721 -1.053 3.819 1.00 98.75 88 LEU A CA 1
ATOM 708 C C . LEU A 1 88 ? 4.152 -1.329 3.348 1.00 98.75 88 LEU A C 1
ATOM 710 O O . LEU A 1 88 ? 4.555 -0.767 2.330 1.00 98.75 88 LEU A O 1
ATOM 714 N N . ASP A 1 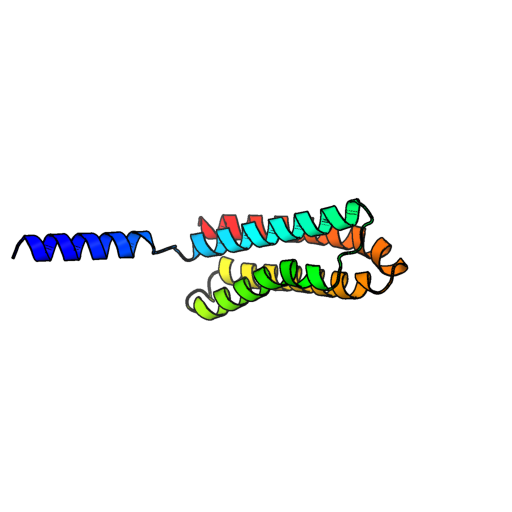89 ? 4.897 -2.197 4.037 1.00 98.75 89 ASP A N 1
ATOM 715 C CA . ASP A 1 89 ? 6.242 -2.608 3.616 1.00 98.75 89 ASP A CA 1
ATOM 716 C C . ASP A 1 89 ? 6.205 -3.255 2.220 1.00 98.75 89 ASP A C 1
ATOM 718 O O . ASP A 1 89 ? 6.977 -2.874 1.334 1.00 98.75 89 ASP A O 1
ATOM 722 N N . HIS A 1 90 ? 5.265 -4.177 1.986 1.00 98.62 90 HIS A N 1
ATOM 723 C CA . HIS A 1 90 ? 5.092 -4.832 0.687 1.00 98.62 90 HIS A CA 1
ATOM 724 C C . HIS A 1 90 ? 4.655 -3.865 -0.412 1.00 98.62 90 HIS A C 1
ATOM 726 O O . HIS A 1 90 ? 5.218 -3.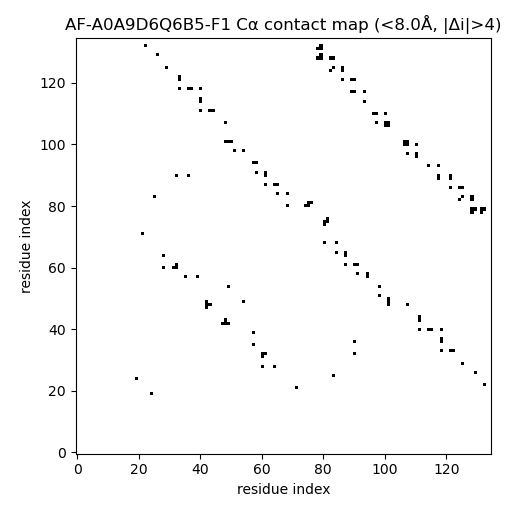884 -1.511 1.00 98.62 90 HIS A O 1
ATOM 732 N N . TYR A 1 91 ? 3.689 -2.994 -0.119 1.00 98.62 91 TYR A N 1
ATOM 733 C CA . TYR A 1 91 ? 3.217 -2.000 -1.078 1.00 98.62 91 TYR A CA 1
ATOM 734 C C . TYR A 1 91 ? 4.340 -1.028 -1.478 1.00 98.62 91 TYR A C 1
ATOM 736 O O . TYR A 1 91 ? 4.567 -0.787 -2.662 1.00 98.62 91 TYR A O 1
ATOM 744 N N . GLU A 1 92 ? 5.105 -0.508 -0.516 1.00 98.56 92 GLU A N 1
ATOM 745 C CA . GLU A 1 92 ? 6.238 0.382 -0.794 1.00 98.56 92 GLU A CA 1
ATOM 746 C C . GLU A 1 92 ? 7.368 -0.330 -1.552 1.00 98.56 92 GLU A C 1
ATOM 748 O O . GLU A 1 92 ? 8.012 0.277 -2.410 1.00 98.56 92 GLU A O 1
ATOM 753 N N . ALA A 1 93 ? 7.614 -1.614 -1.271 1.00 98.06 93 ALA A N 1
ATOM 754 C CA . ALA A 1 93 ? 8.584 -2.410 -2.018 1.00 98.06 93 ALA A CA 1
ATOM 755 C C . ALA A 1 93 ? 8.172 -2.585 -3.488 1.00 98.06 93 ALA A C 1
ATOM 757 O O . ALA A 1 93 ? 9.021 -2.452 -4.371 1.00 98.06 93 ALA A O 1
ATOM 758 N N . MET A 1 94 ? 6.883 -2.824 -3.753 1.00 97.38 94 MET A N 1
ATOM 759 C CA . MET A 1 94 ? 6.329 -2.846 -5.110 1.00 97.38 94 MET A CA 1
ATOM 760 C C . MET A 1 94 ? 6.545 -1.497 -5.807 1.00 97.38 94 MET A C 1
ATOM 762 O O . MET A 1 94 ? 7.099 -1.462 -6.903 1.00 97.38 94 MET A O 1
ATOM 766 N N . LEU A 1 95 ? 6.207 -0.375 -5.159 1.00 96.62 95 LEU A N 1
ATOM 767 C CA . LEU A 1 95 ? 6.408 0.953 -5.754 1.00 96.62 95 LEU A CA 1
ATOM 768 C C . LEU A 1 95 ? 7.869 1.240 -6.102 1.00 96.62 95 LEU A C 1
ATOM 770 O O . LEU A 1 95 ? 8.141 1.793 -7.163 1.00 96.62 95 LEU A O 1
ATOM 774 N N . LYS A 1 96 ? 8.814 0.849 -5.239 1.00 95.81 96 LYS A N 1
ATOM 775 C CA . LYS A 1 96 ? 10.251 1.014 -5.508 1.00 95.81 96 LYS A CA 1
ATOM 776 C C . LYS A 1 96 ? 10.698 0.225 -6.736 1.00 95.81 96 LYS A C 1
ATOM 778 O O . LYS A 1 96 ? 11.480 0.741 -7.528 1.00 95.81 96 LYS A O 1
ATOM 783 N N . ARG A 1 97 ? 10.212 -1.009 -6.905 1.00 95.00 97 ARG A N 1
ATOM 784 C CA . ARG A 1 97 ? 10.525 -1.815 -8.094 1.00 95.00 97 ARG A CA 1
ATOM 785 C C . ARG A 1 97 ? 9.926 -1.214 -9.355 1.00 95.00 97 ARG A C 1
ATOM 787 O O . ARG A 1 97 ? 10.635 -1.080 -10.342 1.00 95.00 97 ARG A O 1
ATOM 794 N N . VAL A 1 98 ? 8.674 -0.770 -9.298 1.00 94.00 98 VAL A N 1
ATOM 795 C CA . VAL A 1 98 ? 8.003 -0.080 -10.409 1.00 94.00 98 VAL A CA 1
ATOM 796 C C . VAL A 1 98 ? 8.742 1.200 -10.801 1.00 94.00 98 VAL A C 1
ATOM 798 O O . VAL A 1 98 ? 8.988 1.419 -11.985 1.00 94.00 98 VAL A O 1
ATOM 801 N N . ASP A 1 99 ? 9.144 2.023 -9.830 1.00 93.69 99 ASP A N 1
ATOM 802 C CA . ASP A 1 99 ? 9.898 3.258 -10.080 1.00 93.69 99 ASP A CA 1
ATOM 803 C C . ASP A 1 99 ? 11.279 2.981 -10.705 1.00 93.69 99 ASP A C 1
ATOM 805 O O . ASP A 1 99 ? 11.737 3.721 -11.576 1.00 93.69 99 ASP A O 1
ATOM 809 N N . ALA A 1 100 ? 11.921 1.874 -10.322 1.00 92.25 100 ALA A N 1
ATOM 810 C CA . ALA A 1 100 ? 13.163 1.417 -10.940 1.00 92.25 100 ALA A CA 1
ATOM 811 C C . ALA A 1 100 ? 12.943 0.798 -12.334 1.00 92.25 100 ALA A C 1
ATOM 813 O O . ALA A 1 100 ? 13.782 0.946 -13.220 1.00 92.25 100 ALA A O 1
ATOM 814 N N . ALA A 1 101 ? 11.825 0.107 -12.554 1.00 92.19 101 ALA A N 1
ATOM 815 C CA . ALA A 1 101 ? 11.518 -0.535 -13.825 1.00 92.19 101 ALA A CA 1
ATOM 816 C C . ALA A 1 101 ? 11.092 0.481 -14.892 1.00 92.19 101 ALA A C 1
ATOM 818 O O . ALA A 1 101 ? 11.473 0.354 -16.049 1.00 92.19 101 ALA A O 1
ATOM 819 N N . ARG A 1 102 ? 10.371 1.548 -14.522 1.00 89.69 102 ARG A N 1
ATOM 820 C CA . ARG A 1 102 ? 9.884 2.544 -15.494 1.00 89.69 102 ARG A CA 1
ATOM 821 C C . ARG A 1 102 ? 10.989 3.303 -16.236 1.00 89.69 102 ARG A C 1
ATOM 823 O O . ARG A 1 102 ? 10.720 3.897 -17.274 1.00 89.69 102 ARG A O 1
ATOM 830 N N . 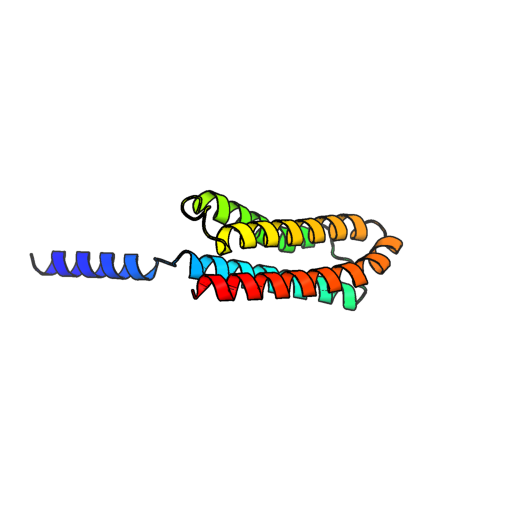VAL A 1 103 ? 12.217 3.333 -15.711 1.00 89.69 103 VAL A N 1
ATOM 831 C CA . VAL A 1 103 ? 13.349 4.005 -16.374 1.00 89.69 103 VAL A CA 1
ATOM 832 C C . VAL A 1 103 ? 14.050 3.119 -17.410 1.00 89.69 103 VAL A C 1
ATOM 834 O O . VAL A 1 103 ? 14.896 3.621 -18.146 1.00 89.69 103 VAL A O 1
ATOM 837 N N . ASN A 1 104 ? 13.702 1.829 -17.498 1.00 86.38 104 ASN A N 1
ATOM 838 C CA . ASN A 1 104 ? 14.251 0.898 -18.480 1.00 86.38 104 ASN A CA 1
ATOM 839 C C . ASN A 1 104 ? 13.127 0.041 -19.122 1.00 86.38 104 ASN A C 1
ATOM 841 O O . ASN A 1 104 ? 12.528 -0.801 -18.456 1.00 86.38 104 ASN A O 1
ATOM 845 N N . PRO A 1 105 ? 12.849 0.196 -20.430 1.00 76.62 105 PRO A N 1
ATOM 846 C CA . PRO A 1 105 ? 11.785 -0.548 -21.111 1.00 76.62 105 PRO A CA 1
ATOM 847 C C . PRO A 1 105 ? 11.883 -2.079 -21.000 1.00 76.62 105 PRO A C 1
ATOM 849 O O . PRO A 1 105 ? 10.859 -2.752 -20.896 1.00 76.62 105 PRO A O 1
ATOM 852 N N . GLU A 1 106 ? 13.093 -2.646 -20.985 1.00 81.88 106 GLU A N 1
ATOM 853 C CA . GLU A 1 106 ? 13.280 -4.100 -20.881 1.00 81.88 106 GLU A CA 1
ATOM 854 C C . GLU A 1 106 ? 12.902 -4.629 -19.491 1.00 81.88 106 GLU A C 1
ATOM 856 O O . GLU A 1 106 ? 12.314 -5.706 -19.370 1.00 81.88 106 GLU A O 1
ATOM 861 N N . SER A 1 107 ? 13.179 -3.860 -18.432 1.00 84.75 107 SER A N 1
ATOM 862 C CA . SER A 1 107 ? 12.803 -4.245 -17.069 1.00 84.75 107 SER A CA 1
ATOM 863 C C . SER A 1 107 ? 11.315 -4.035 -16.794 1.00 84.75 107 SER A C 1
ATOM 865 O O . SER A 1 107 ? 10.750 -4.769 -15.986 1.00 84.75 107 SER A O 1
ATOM 867 N N . TRP 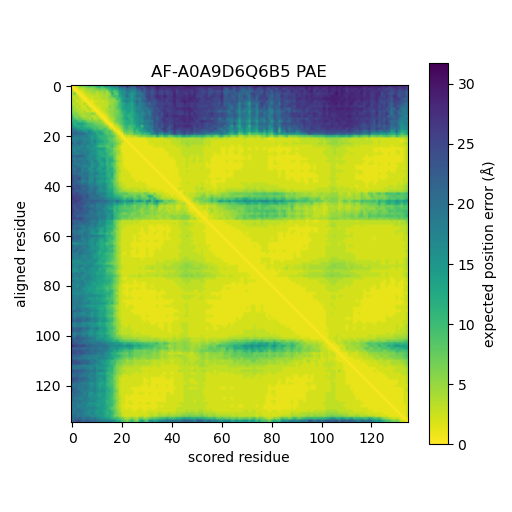A 1 108 ? 10.647 -3.115 -17.500 1.00 86.06 108 TRP A N 1
ATOM 868 C CA . TRP A 1 108 ? 9.199 -2.922 -17.376 1.00 86.06 108 TRP A CA 1
ATOM 869 C C . TRP A 1 108 ? 8.398 -4.178 -17.737 1.00 86.06 108 TRP A C 1
ATOM 871 O O . TRP A 1 108 ? 7.503 -4.590 -16.996 1.00 86.06 108 TRP A O 1
ATOM 881 N N . HIS A 1 109 ? 8.752 -4.840 -18.841 1.00 83.00 109 HIS A N 1
ATOM 882 C CA . HIS A 1 109 ? 8.089 -6.082 -19.244 1.00 83.00 109 HIS A CA 1
ATOM 883 C C . HIS A 1 109 ? 8.305 -7.216 -18.232 1.00 83.00 109 HIS A C 1
ATOM 885 O O . HIS A 1 109 ? 7.387 -8.002 -17.987 1.00 83.00 109 HIS A O 1
ATOM 891 N N . ALA A 1 110 ? 9.487 -7.274 -17.614 1.00 87.56 110 ALA A N 1
ATOM 892 C CA . ALA A 1 110 ? 9.803 -8.244 -16.569 1.00 87.56 110 ALA A CA 1
ATOM 893 C C . ALA A 1 110 ? 9.097 -7.946 -15.229 1.00 87.56 110 ALA A C 1
ATOM 895 O O . ALA A 1 110 ? 8.861 -8.870 -14.451 1.00 87.56 110 ALA A O 1
ATOM 896 N N . GLU A 1 111 ? 8.720 -6.690 -14.969 1.00 90.50 111 GLU A N 1
ATOM 897 C CA . GLU A 1 111 ? 8.055 -6.272 -13.727 1.00 90.50 111 GLU A CA 1
ATOM 898 C C . GLU A 1 111 ? 6.567 -6.658 -13.690 1.00 90.50 111 GLU A C 1
ATOM 900 O O . GLU A 1 111 ? 6.024 -6.939 -12.624 1.00 90.50 111 GLU A O 1
ATOM 905 N N . ARG A 1 112 ? 5.893 -6.749 -14.844 1.00 86.12 112 ARG A N 1
ATOM 906 C CA . ARG A 1 112 ? 4.458 -7.087 -14.927 1.00 86.12 112 ARG A CA 1
ATOM 907 C C . ARG A 1 112 ? 4.055 -8.353 -14.133 1.00 86.12 112 ARG A C 1
ATOM 909 O O . ARG A 1 112 ? 3.114 -8.271 -13.342 1.00 86.12 112 ARG A O 1
ATOM 916 N N . PRO A 1 113 ? 4.711 -9.524 -14.282 1.00 91.12 113 PRO A N 1
ATOM 917 C CA . PRO A 1 113 ? 4.362 -10.702 -13.482 1.00 91.12 113 PRO A CA 1
ATOM 918 C C . PRO A 1 113 ? 4.614 -10.512 -11.978 1.00 91.12 113 PRO A C 1
ATOM 920 O O . PRO A 1 113 ? 3.930 -11.140 -11.168 1.00 91.12 113 PRO A O 1
ATOM 923 N N . LEU A 1 114 ? 5.560 -9.650 -11.589 1.00 93.25 114 LEU A N 1
ATOM 924 C CA . LEU A 1 114 ? 5.819 -9.327 -10.184 1.00 93.25 114 LEU A CA 1
ATOM 925 C C . LEU A 1 114 ? 4.685 -8.478 -9.602 1.00 93.25 114 LEU A C 1
ATOM 927 O O . LEU A 1 114 ? 4.168 -8.837 -8.548 1.00 93.25 114 LEU A O 1
ATOM 931 N N . GLN A 1 115 ? 4.202 -7.469 -10.335 1.00 92.81 115 GLN A N 1
ATOM 932 C CA . GLN A 1 115 ? 3.053 -6.646 -9.929 1.00 92.81 115 GLN A CA 1
ATOM 933 C C . GLN A 1 115 ? 1.795 -7.486 -9.673 1.00 92.81 115 GLN A C 1
ATOM 935 O O . GLN A 1 115 ? 1.116 -7.305 -8.665 1.00 92.81 115 GLN A O 1
ATOM 940 N N . LEU A 1 116 ? 1.496 -8.458 -10.544 1.00 93.25 116 LEU A N 1
ATOM 941 C CA . LEU A 1 116 ? 0.360 -9.369 -10.344 1.00 93.25 116 LEU A CA 1
ATOM 942 C C . LEU A 1 116 ? 0.525 -10.225 -9.081 1.00 93.25 116 LEU A C 1
ATOM 944 O O . LEU A 1 116 ? -0.448 -10.499 -8.372 1.00 93.25 116 LEU A O 1
ATOM 948 N N . ARG A 1 117 ? 1.762 -10.629 -8.777 1.00 96.00 117 ARG A N 1
ATOM 949 C CA . ARG A 1 117 ? 2.088 -11.380 -7.563 1.00 96.00 117 ARG A CA 1
ATOM 950 C C . ARG A 1 117 ? 1.914 -10.515 -6.313 1.00 96.00 117 ARG A C 1
ATOM 952 O O . ARG A 1 117 ? 1.316 -10.979 -5.343 1.00 96.00 117 ARG A O 1
ATOM 959 N N . ASP A 1 118 ? 2.361 -9.261 -6.358 1.00 97.19 118 ASP A N 1
ATOM 960 C CA . ASP A 1 118 ? 2.158 -8.290 -5.278 1.00 97.19 118 ASP A CA 1
ATOM 961 C C . ASP A 1 118 ? 0.677 -7.981 -5.069 1.00 97.19 118 ASP A C 1
ATOM 963 O O . ASP A 1 118 ? 0.211 -7.947 -3.935 1.00 97.19 118 ASP A O 1
ATOM 967 N N . ARG A 1 119 ? -0.098 -7.828 -6.148 1.00 97.50 119 ARG A N 1
ATOM 968 C CA . ARG A 1 119 ? -1.549 -7.619 -6.087 1.00 97.50 119 ARG A CA 1
ATOM 969 C C . ARG A 1 119 ? -2.255 -8.744 -5.341 1.00 97.50 119 ARG A C 1
ATOM 971 O O . ARG A 1 119 ? -3.101 -8.478 -4.484 1.00 97.50 119 ARG A O 1
ATOM 978 N N . ALA A 1 120 ? -1.902 -9.993 -5.640 1.00 97.94 120 ALA A N 1
ATOM 979 C CA . ALA A 1 120 ? -2.459 -11.154 -4.955 1.00 97.94 120 ALA A CA 1
ATOM 980 C C . ALA A 1 120 ? -2.054 -11.187 -3.471 1.00 97.94 120 ALA A C 1
ATOM 982 O O . ALA A 1 120 ? -2.907 -11.403 -2.607 1.00 97.94 120 ALA A O 1
ATOM 983 N N . LEU A 1 121 ? -0.779 -10.917 -3.170 1.00 98.06 121 LEU A N 1
ATOM 984 C CA . LEU A 1 121 ? -0.261 -10.851 -1.803 1.00 98.06 121 LEU A CA 1
ATOM 985 C C . LEU A 1 121 ? -0.957 -9.762 -0.977 1.00 98.06 121 LEU A C 1
ATOM 987 O O . LEU A 1 121 ? -1.469 -10.038 0.104 1.00 98.06 121 LEU A O 1
ATOM 991 N N . LEU A 1 122 ? -1.022 -8.537 -1.495 1.00 98.50 122 LEU A N 1
ATOM 992 C CA . LEU A 1 122 ? -1.659 -7.404 -0.827 1.00 98.50 122 LEU A CA 1
ATOM 993 C C . LEU A 1 122 ? -3.151 -7.671 -0.610 1.00 98.50 122 LEU A C 1
ATOM 995 O O . LEU A 1 122 ? -3.669 -7.432 0.478 1.00 98.50 122 LEU A O 1
ATOM 999 N N . SER A 1 123 ? -3.838 -8.242 -1.601 1.00 98.50 123 SER A N 1
ATOM 1000 C CA . SER A 1 123 ? -5.245 -8.643 -1.457 1.00 98.50 123 SER A CA 1
ATOM 1001 C C . SER A 1 123 ? -5.437 -9.676 -0.340 1.00 98.50 123 SER A C 1
ATOM 1003 O O . SER A 1 123 ? -6.382 -9.572 0.446 1.00 98.50 123 SER A O 1
ATOM 1005 N N . HIS A 1 124 ? -4.525 -10.649 -0.233 1.00 98.31 124 HIS A N 1
ATOM 1006 C CA . HIS A 1 124 ? -4.529 -11.643 0.840 1.00 98.31 124 HIS A CA 1
ATOM 1007 C C . HIS A 1 124 ? -4.292 -11.008 2.219 1.00 98.31 124 HIS A C 1
ATOM 1009 O O . HIS A 1 124 ? -5.085 -11.233 3.135 1.00 98.31 124 HIS A O 1
ATOM 1015 N N . LEU A 1 125 ? -3.256 -10.173 2.360 1.00 98.31 125 LEU A N 1
ATOM 1016 C CA . LEU A 1 125 ? -2.942 -9.462 3.605 1.00 98.31 125 LEU A CA 1
ATOM 1017 C C . LEU A 1 125 ? -4.103 -8.564 4.047 1.00 98.31 125 LEU A C 1
ATOM 1019 O O . LEU A 1 125 ? -4.519 -8.614 5.201 1.00 98.31 125 LEU A O 1
ATOM 1023 N N . ALA A 1 126 ? -4.703 -7.808 3.124 1.00 98.38 126 ALA A N 1
ATOM 1024 C CA . ALA A 1 126 ? -5.867 -6.979 3.420 1.00 98.38 126 ALA A CA 1
ATOM 1025 C C . ALA A 1 126 ? -7.062 -7.809 3.909 1.00 98.38 126 ALA A C 1
ATOM 1027 O O . ALA A 1 126 ? -7.769 -7.390 4.825 1.00 98.38 126 ALA A O 1
ATOM 1028 N N . ALA A 1 127 ? -7.300 -8.988 3.325 1.00 98.25 127 ALA A N 1
ATOM 1029 C CA . ALA A 1 127 ? -8.344 -9.894 3.794 1.00 98.25 127 ALA A CA 1
ATOM 1030 C C . ALA A 1 127 ? -8.058 -10.421 5.210 1.00 98.25 127 ALA A C 1
ATOM 1032 O O . ALA A 1 127 ? -8.995 -10.564 5.993 1.00 98.25 127 ALA A O 1
ATOM 1033 N N . THR A 1 128 ? -6.794 -10.688 5.545 1.00 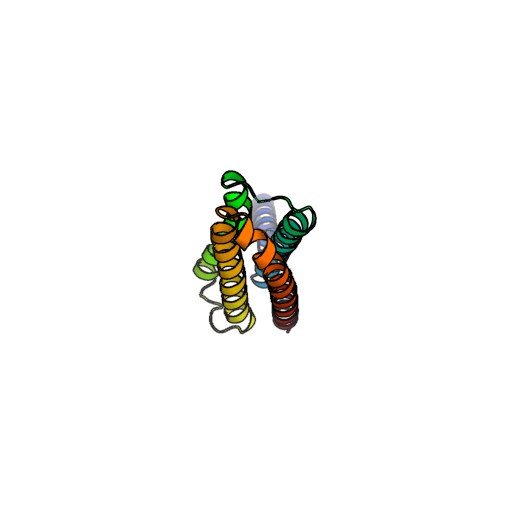97.75 128 THR A N 1
ATOM 1034 C CA . THR A 1 128 ? -6.372 -11.072 6.901 1.00 97.75 128 THR A CA 1
ATOM 1035 C C . THR A 1 128 ? -6.600 -9.943 7.896 1.00 97.75 128 THR A C 1
ATOM 1037 O O . THR A 1 128 ? -7.361 -10.133 8.840 1.00 97.75 128 THR A O 1
ATOM 1040 N N . ILE A 1 129 ? -6.095 -8.740 7.612 1.00 98.12 129 ILE A N 1
ATOM 1041 C CA . ILE A 1 129 ? -6.292 -7.564 8.471 1.00 98.12 129 ILE A CA 1
ATOM 1042 C C . ILE A 1 129 ? -7.788 -7.310 8.702 1.00 98.12 129 ILE A C 1
ATOM 1044 O O . ILE A 1 129 ? -8.220 -7.111 9.830 1.00 98.12 129 ILE A O 1
ATOM 1048 N N . ARG A 1 130 ? -8.617 -7.389 7.654 1.00 97.50 130 ARG A N 1
ATOM 1049 C CA . ARG A 1 130 ? -10.079 -7.222 7.750 1.00 97.50 130 ARG A CA 1
ATOM 1050 C C . ARG A 1 130 ? -10.777 -8.231 8.654 1.00 97.50 130 ARG A C 1
ATOM 1052 O O . ARG A 1 130 ? -11.823 -7.899 9.211 1.00 97.50 130 ARG A O 1
ATOM 1059 N N . ARG A 1 131 ? -10.272 -9.464 8.744 1.00 96.50 131 ARG A N 1
ATOM 1060 C CA . ARG A 1 131 ? -10.806 -10.458 9.686 1.00 96.50 131 ARG A CA 1
ATOM 1061 C C . ARG A 1 131 ? -10.448 -10.060 11.112 1.00 96.50 131 ARG A C 1
ATOM 1063 O O . ARG A 1 131 ? -11.338 -10.025 11.954 1.00 96.50 131 ARG A O 1
ATOM 1070 N N . ASP A 1 132 ? -9.205 -9.655 11.330 1.00 94.44 132 ASP A N 1
ATOM 1071 C CA . ASP A 1 132 ? -8.690 -9.247 12.638 1.00 94.44 132 ASP A CA 1
ATOM 1072 C C . ASP A 1 132 ? -9.322 -7.951 13.161 1.00 94.44 132 ASP A C 1
ATOM 1074 O O . ASP A 1 132 ? -9.474 -7.785 14.363 1.00 94.44 132 ASP A O 1
ATOM 1078 N N . LEU A 1 133 ? -9.752 -7.041 12.281 1.00 92.12 133 LEU A N 1
ATOM 1079 C CA . LEU A 1 133 ? -10.489 -5.833 12.681 1.00 92.12 133 LEU A CA 1
ATOM 1080 C C . LEU A 1 133 ? -11.911 -6.119 13.197 1.00 92.12 133 LEU A C 1
ATOM 1082 O O . LEU A 1 133 ? -12.521 -5.236 13.799 1.00 92.12 133 LEU A O 1
ATOM 1086 N N . LYS A 1 134 ? -12.472 -7.300 12.903 1.00 81.69 134 LYS A N 1
ATOM 1087 C CA . LYS A 1 134 ? -13.837 -7.699 13.294 1.00 81.69 134 LYS A CA 1
ATOM 1088 C C . LYS A 1 134 ? -13.873 -8.611 14.526 1.00 81.69 134 LYS A C 1
ATOM 1090 O O . L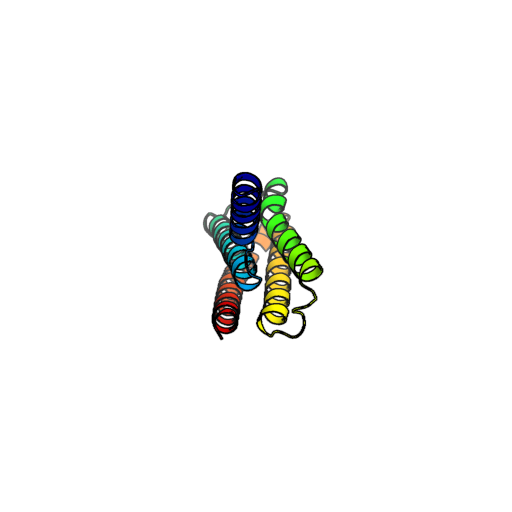YS A 1 134 ? -14.972 -8.859 15.023 1.00 81.69 134 LYS A O 1
ATOM 1095 N N . GLY A 1 135 ? -12.721 -9.139 14.944 1.00 61.88 135 GLY A N 1
ATOM 1096 C CA . GLY A 1 135 ? -12.550 -9.971 16.141 1.00 61.88 135 GLY A CA 1
ATOM 1097 C C . GLY A 1 135 ? -12.212 -9.137 17.365 1.00 61.88 135 GLY A C 1
ATOM 1098 O O . GLY A 1 135 ? -12.669 -9.529 18.458 1.00 61.88 135 GLY A O 1
#

Solvent-accessible surface area (backbone atoms only — not comparable to full-atom values): 7558 Å² total; per-residue (Å²): 114,69,73,60,54,54,52,52,49,51,53,51,52,54,56,56,74,67,61,70,49,73,55,59,53,52,52,50,49,51,51,53,51,51,52,44,48,52,51,53,46,51,39,46,73,73,71,47,71,76,52,79,80,55,50,51,68,63,47,48,59,53,55,51,50,54,50,47,52,68,74,47,52,94,44,59,86,40,64,46,47,48,51,50,50,51,49,47,53,53,52,53,51,51,52,53,51,49,63,61,18,56,80,35,76,74,46,38,67,65,41,47,69,52,48,56,51,48,48,53,50,50,53,51,50,49,54,51,34,58,51,55,63,74,109

pLDDT: mean 89.43, std 12.04, range [52.84, 98.75]

Radius of gyration: 19.4 Å; Cα contacts (8 Å, |Δi|>4): 79; chains: 1; bounding box: 46×39×53 Å

Foldseek 3Di:
DVVVVVVVVVVVVVVVVPPQDLLNVLLVLLVLLLVLLVVVLVCLVVLHQDDPVCLCVNVVSLVVLVVSLVVVVVCVPQPLSVLSVVLSVLSVVLSVQSVVQSVPSVSSNVSNVVSVVSSVVSVVSSVVSNVSSVD

Nearest PDB structures (foldseek):
  8i7o-assembly1_C7  TM=4.109E-01  e=3.444E+00  Mus musculus
  7u8r-assembly1_h  TM=3.129E-01  e=2.639E+00  Sus scrofa
  8to0-assembly1_z3  TM=2.488E-01  e=2.639E+00  Mus musculus
  7sqc-assembly1_C1  TM=3.310E-01  e=5.560E+00  Chlamydomonas reinhardtii
  8to0-assembly1_z1  TM=2.530E-01  e=9.986E+00  Mus musculus

Secondary structure (DSSP, 8-state):
-HHHHHHHHHHHHHHHHT---HHHHHHHHHHHHHHHHHHHHHHHHTTPPPPTTTHHHHHHHHHHHHHHHHHTGGGTTSHHHHHHHHHHHHHHHHHHHHHHHTT-HHHHHHHHHHHHHHHHHHHHHHHHHHHHTT-

Mean predicted aligned error: 7.15 Å

Sequence (135 aa):
MFRRVVLLLTLSALSACVWRSYESIVEVHLTVLLQMTDKLCGIGEDAHVPAAADMAEFTYPAQRGRQFLRQFQRYAERSSYKDFGEFLDHYEAMLKRVDAARVNPESWHAERPLQLRDRALLSHLAATIRRDLKG